Protein AF-A0A7S1H7I5-F1 (afdb_monomer)

Nearest PDB structures (foldseek):
  4hkm-assembly2_B  TM=9.777E-01  e=3.149E-22  Xanthomonas campestris pv. campestris str. ATCC 33913
  4hkm-assembly1_A  TM=9.662E-01  e=8.479E-21  Xanthomonas campestris pv. campestris str. ATCC 33913
  1gxb-assembly2_B-3  TM=9.683E-01  e=2.862E-15  Saccharolobus solfataricus
  1gxb-assembly2_C  TM=9.521E-01  e=2.687E-15  Saccharolobus solfataricus
  1zyk-assembly2_C  TM=9.635E-01  e=3.176E-14  Saccharolobus solfataricus

InterPro domains:
  IPR000312 Glycosyl transferase, family 3 [PF00591] (2-164)
  IPR005940 Anthranilate phosphoribosyl transferase [PTHR43285] (1-164)
  IPR005940 Anthranilate phosphoribosyl transferase [TIGR01245] (1-165)
  IPR035902 Nucleoside phosphorylase/phosphoribosyltransferase catalytic domain superfamily [G3DSA:3.40.1030.10] (1-166)
  IPR035902 Nucleoside phosphorylase/phosphoribosyltransferase catalytic domain superfamily [SSF52418] (2-164)

pLDDT: mean 88.03, std 9.62, range [49.78, 98.69]

Foldseek 3Di:
DPAQEEAEWEFDPDDPGTPVRVCVVVVDDQPDDPVVQVVCCVPVSYGYHYQCNVCVVVVVCVVVCVVVVDDDPVVVCRQVPRVVPDLEEEWFDQDLVVQQVVLVVNLVVRRAWYKAKAFPVRDRDCALAGKMWIWIQHPSDTDIDIDYCVVVPHHRDDCVVVDDDD

Solvent-accessible surface area (backbone atoms only — not comparable to full-atom values): 9711 Å² total; per-residue (Å²): 139,87,73,73,41,80,45,74,39,41,65,51,88,84,59,97,69,22,66,45,51,54,40,45,76,73,69,46,80,61,82,55,51,75,70,52,27,54,49,32,28,73,77,70,31,42,23,61,44,41,44,73,81,78,42,63,74,52,64,77,48,46,64,60,52,63,72,65,72,61,92,53,74,76,75,66,41,66,82,75,62,55,88,78,69,62,48,65,44,83,40,56,30,84,45,72,78,46,23,62,53,48,32,55,49,41,50,76,74,62,46,50,32,36,40,18,24,23,11,76,79,67,39,45,39,83,33,48,57,32,49,18,43,36,11,36,29,47,91,90,42,79,49,76,51,76,49,48,34,58,83,75,75,39,74,74,41,65,63,72,84,73,60,78,87,129

Struct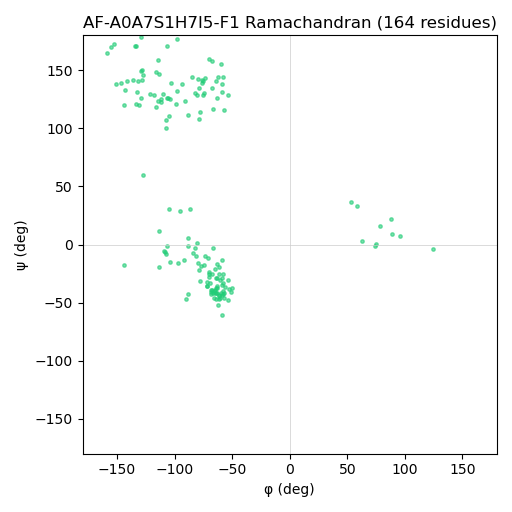ure (mmCIF, N/CA/C/O backbone):
data_AF-A0A7S1H7I5-F1
#
_entry.id   AF-A0A7S1H7I5-F1
#
loop_
_atom_site.group_PDB
_atom_site.id
_atom_site.type_symbol
_atom_site.label_atom_id
_atom_site.label_alt_id
_atom_site.label_comp_id
_atom_site.label_asym_id
_atom_site.label_entity_id
_atom_site.label_seq_id
_atom_site.pdbx_PDB_ins_code
_atom_site.Cartn_x
_atom_site.Cartn_y
_atom_site.Cartn_z
_atom_site.occupancy
_atom_site.B_iso_or_equiv
_atom_site.auth_seq_id
_atom_site.auth_comp_id
_atom_site.auth_asym_id
_atom_site.auth_atom_id
_atom_site.pdbx_PDB_model_num
ATOM 1 N N . ALA A 1 1 ? -17.227 0.561 -9.929 1.00 49.78 1 ALA A N 1
ATOM 2 C CA . ALA A 1 1 ? -17.094 1.864 -9.237 1.00 49.78 1 ALA A CA 1
ATOM 3 C C . ALA A 1 1 ? -18.247 2.011 -8.243 1.00 49.78 1 ALA A C 1
ATOM 5 O O . ALA A 1 1 ? -19.297 1.446 -8.518 1.00 49.78 1 ALA A O 1
ATOM 6 N N . GLY A 1 2 ? -18.053 2.690 -7.105 1.00 71.44 2 GLY A N 1
ATOM 7 C CA . GLY A 1 2 ? -19.076 2.842 -6.048 1.00 71.44 2 GLY A CA 1
ATOM 8 C C . GLY A 1 2 ? -18.650 2.388 -4.644 1.00 71.44 2 GLY A C 1
ATOM 9 O O . GLY A 1 2 ? -19.403 2.568 -3.695 1.00 71.44 2 GLY A O 1
ATOM 10 N N . ALA A 1 3 ? -17.448 1.822 -4.494 1.00 78.44 3 ALA A N 1
ATOM 11 C CA . ALA A 1 3 ? -16.877 1.516 -3.184 1.00 78.44 3 ALA A CA 1
ATOM 12 C C . ALA A 1 3 ? -16.346 2.790 -2.508 1.00 78.44 3 ALA A C 1
ATOM 14 O O 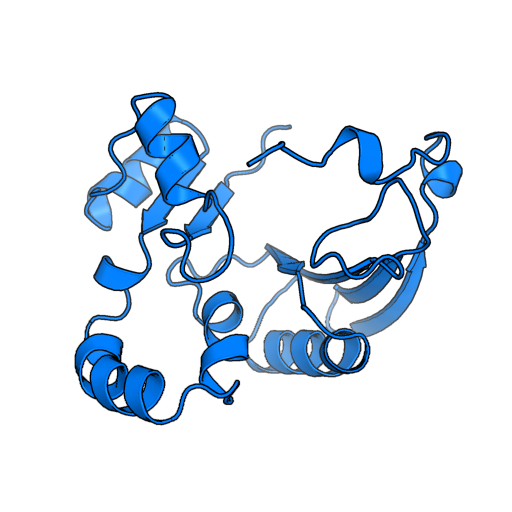. ALA A 1 3 ? -15.752 3.639 -3.175 1.00 78.44 3 ALA A O 1
ATOM 15 N N . GLN A 1 4 ? -16.527 2.894 -1.190 1.00 85.88 4 GLN A N 1
ATOM 16 C CA . GLN A 1 4 ? -15.921 3.950 -0.383 1.00 85.88 4 GLN A CA 1
ATOM 17 C 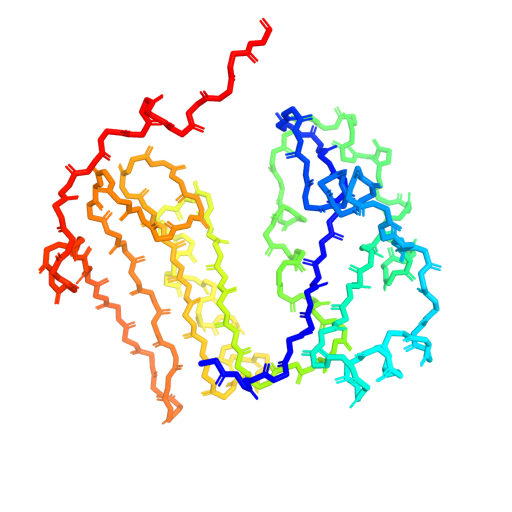C . GLN A 1 4 ? -14.428 3.669 -0.178 1.00 85.88 4 GLN A C 1
ATOM 19 O O . GLN A 1 4 ? -14.045 2.574 0.232 1.00 85.88 4 GLN A O 1
ATOM 24 N N . GLY A 1 5 ? -13.580 4.653 -0.471 1.00 85.88 5 GLY A N 1
ATOM 25 C CA . GLY A 1 5 ? -12.127 4.520 -0.418 1.00 85.88 5 GLY A CA 1
ATOM 26 C C . GLY A 1 5 ? -11.491 5.386 0.664 1.00 85.88 5 GLY A C 1
ATOM 27 O O . GLY A 1 5 ? -11.604 6.608 0.636 1.00 85.88 5 GLY A O 1
ATOM 28 N N . ALA A 1 6 ? -10.740 4.769 1.573 1.00 88.69 6 ALA A N 1
ATOM 29 C CA . ALA A 1 6 ? -9.870 5.478 2.507 1.00 88.69 6 ALA A CA 1
ATOM 30 C C . ALA A 1 6 ? -8.405 5.264 2.102 1.00 88.69 6 ALA A C 1
ATOM 32 O O . ALA A 1 6 ? -7.808 4.220 2.376 1.00 88.69 6 ALA A O 1
ATOM 33 N N . LYS A 1 7 ? -7.815 6.251 1.421 1.00 87.81 7 LYS A N 1
ATOM 34 C CA . LYS A 1 7 ? -6.430 6.176 0.948 1.00 87.81 7 LYS A CA 1
ATOM 35 C C . LYS A 1 7 ? -5.483 6.692 2.023 1.00 87.81 7 LYS A C 1
ATOM 37 O O . LYS A 1 7 ? -5.420 7.890 2.275 1.00 87.81 7 LYS A O 1
ATOM 42 N N . HIS A 1 8 ? -4.685 5.800 2.598 1.00 87.50 8 HIS A N 1
ATOM 43 C CA . HIS A 1 8 ? -3.509 6.186 3.373 1.00 87.50 8 HIS A CA 1
ATOM 44 C C . HIS A 1 8 ? -2.332 6.450 2.420 1.00 87.50 8 HIS A C 1
ATOM 46 O O . HIS A 1 8 ? -2.063 5.651 1.511 1.00 87.50 8 HIS A O 1
ATOM 52 N N . GLY A 1 9 ? -1.656 7.586 2.579 1.00 84.56 9 GLY A N 1
ATOM 53 C CA . GLY A 1 9 ? -0.569 7.979 1.690 1.00 84.56 9 GLY A CA 1
ATOM 54 C C . GLY A 1 9 ? 0.377 8.993 2.310 1.00 84.56 9 GLY A C 1
ATOM 55 O O . GLY A 1 9 ? 0.092 9.614 3.331 1.00 84.56 9 GLY A O 1
ATOM 56 N N . ASN A 1 10 ? 1.535 9.154 1.681 1.00 82.69 10 ASN A N 1
ATOM 57 C CA . ASN A 1 10 ? 2.550 10.112 2.093 1.00 82.69 10 ASN A CA 1
ATOM 58 C C . ASN A 1 10 ? 3.084 10.875 0.871 1.00 82.69 10 ASN A C 1
ATOM 60 O O . ASN A 1 10 ? 2.771 10.525 -0.276 1.00 82.69 10 ASN A O 1
ATOM 64 N N . ARG A 1 11 ? 3.881 11.914 1.132 1.00 82.94 11 ARG A N 1
ATOM 65 C CA . ARG A 1 11 ? 4.738 12.535 0.119 1.00 82.94 11 ARG A CA 1
ATOM 66 C C . ARG A 1 11 ? 5.837 11.566 -0.281 1.00 82.94 11 ARG A C 1
ATOM 68 O O . ARG A 1 11 ? 6.162 10.644 0.478 1.00 82.94 11 ARG A O 1
ATOM 75 N N . SER A 1 12 ? 6.403 11.775 -1.462 1.00 74.88 12 SER A N 1
ATOM 76 C CA . SER A 1 12 ? 7.540 10.968 -1.880 1.00 74.88 12 SER A CA 1
ATOM 77 C C . SER A 1 12 ? 8.717 11.079 -0.900 1.00 74.88 12 SER A C 1
ATOM 79 O O . SER A 1 12 ? 9.059 12.162 -0.428 1.00 74.88 12 SER A O 1
ATOM 81 N N . VAL A 1 13 ? 9.358 9.939 -0.625 1.00 61.75 13 VAL A N 1
ATOM 82 C CA . VAL A 1 13 ? 10.636 9.856 0.105 1.00 61.75 13 VAL A CA 1
ATOM 83 C C . VAL A 1 13 ? 11.767 9.340 -0.802 1.00 61.75 13 VAL A C 1
ATOM 85 O O . VAL A 1 13 ? 12.936 9.549 -0.496 1.00 61.75 13 VAL A O 1
ATOM 88 N N . SER A 1 14 ? 11.436 8.676 -1.917 1.00 59.97 14 SER A N 1
ATOM 89 C CA . SER A 1 14 ? 12.401 8.018 -2.818 1.00 59.97 14 SER A CA 1
ATOM 90 C C . SER A 1 14 ? 12.055 8.088 -4.313 1.00 59.97 14 SER A C 1
ATOM 92 O O . SER A 1 14 ? 12.931 7.839 -5.135 1.00 59.97 14 SER A O 1
ATOM 94 N N . SER A 1 15 ? 10.807 8.395 -4.686 1.00 62.91 15 SER A N 1
ATOM 95 C CA . SER A 1 15 ? 10.382 8.637 -6.075 1.00 62.91 15 SER A CA 1
ATOM 96 C C . SER A 1 15 ? 10.333 10.144 -6.377 1.00 62.91 15 SER A C 1
ATOM 98 O O . SER A 1 15 ? 10.546 10.978 -5.496 1.00 62.91 15 SER A O 1
ATOM 100 N N . LYS A 1 16 ? 10.032 10.535 -7.617 1.00 62.34 16 LYS A N 1
ATOM 101 C CA . LYS A 1 16 ? 9.822 11.957 -7.948 1.00 62.34 16 LYS A CA 1
ATOM 102 C C . LYS A 1 16 ? 8.508 12.507 -7.395 1.00 62.34 16 LYS A C 1
ATOM 104 O O . LYS A 1 16 ? 8.429 13.681 -7.062 1.00 62.34 16 LYS A O 1
ATOM 109 N N . THR A 1 17 ? 7.487 11.660 -7.309 1.00 68.94 17 THR A N 1
ATOM 110 C CA . THR A 1 17 ? 6.121 12.041 -6.944 1.00 68.94 17 THR A CA 1
ATOM 111 C C . THR A 1 17 ? 5.484 10.947 -6.090 1.00 68.94 17 THR A C 1
ATOM 113 O O . THR A 1 17 ? 5.589 9.757 -6.396 1.00 68.94 17 THR A O 1
ATOM 116 N N . GLY A 1 18 ? 4.858 11.341 -4.981 1.00 80.69 18 GLY A N 1
ATOM 117 C CA . GLY A 1 18 ? 4.033 10.476 -4.144 1.00 80.69 18 GLY A CA 1
ATOM 118 C C . GLY A 1 18 ? 2.548 10.793 -4.308 1.00 80.69 18 GLY A C 1
ATOM 119 O O . GLY A 1 18 ? 2.166 11.809 -4.885 1.00 80.69 18 GLY A O 1
ATOM 120 N N . SER A 1 19 ? 1.689 9.941 -3.745 1.00 83.88 19 SER A N 1
ATOM 121 C CA . SER A 1 19 ? 0.228 10.133 -3.807 1.00 83.88 19 SER A CA 1
ATOM 122 C C . SER A 1 19 ? -0.243 11.489 -3.260 1.00 83.88 19 SER A C 1
ATOM 124 O O . SER A 1 19 ? -1.162 12.080 -3.818 1.00 83.88 19 SER A O 1
ATOM 126 N N . ALA A 1 20 ? 0.403 12.005 -2.206 1.00 86.06 20 ALA A N 1
ATOM 127 C CA . ALA A 1 20 ? 0.082 13.319 -1.655 1.00 86.06 20 ALA A CA 1
ATOM 128 C C . ALA A 1 20 ? 0.438 14.456 -2.627 1.00 86.06 20 ALA A C 1
ATOM 130 O O . ALA A 1 20 ? -0.332 15.400 -2.761 1.00 86.06 20 ALA A O 1
ATOM 131 N N . ASP A 1 21 ? 1.572 14.340 -3.324 1.00 87.12 21 ASP A N 1
ATOM 132 C CA . ASP A 1 21 ? 2.056 15.359 -4.261 1.00 87.12 21 ASP A CA 1
ATOM 133 C C . ASP A 1 21 ? 1.139 15.444 -5.493 1.00 87.12 21 ASP A C 1
ATOM 135 O O . ASP A 1 21 ? 0.803 16.533 -5.949 1.00 87.12 21 ASP A O 1
ATOM 139 N N . VAL A 1 22 ? 0.655 14.294 -5.982 1.00 89.06 22 VAL A N 1
ATOM 140 C CA . VAL A 1 22 ? -0.328 14.231 -7.078 1.00 89.06 22 VAL A CA 1
ATOM 141 C C . VAL A 1 22 ? -1.661 14.860 -6.668 1.00 89.06 22 VAL A C 1
ATOM 143 O O . VAL A 1 22 ? -2.212 15.663 -7.414 1.00 89.06 22 VAL A O 1
ATOM 146 N N . LEU A 1 23 ? -2.183 14.521 -5.485 1.00 90.62 23 LEU A N 1
ATOM 147 C CA . LEU A 1 23 ? -3.451 15.077 -5.004 1.00 90.62 23 LEU A CA 1
ATOM 148 C C . LEU A 1 23 ? -3.373 16.593 -4.793 1.00 90.62 23 LEU A C 1
ATOM 150 O O . LEU A 1 23 ? -4.295 17.310 -5.177 1.00 90.62 23 LEU A O 1
ATOM 154 N N . GLU A 1 24 ? -2.269 17.085 -4.235 1.00 90.44 24 GLU A N 1
ATOM 155 C CA . GLU A 1 24 ? -2.034 18.518 -4.050 1.00 90.44 24 GLU A CA 1
ATOM 156 C C . GLU A 1 24 ? -1.933 19.255 -5.395 1.00 90.44 24 GLU A C 1
ATOM 158 O O . GLU A 1 24 ? -2.556 20.302 -5.563 1.00 90.44 24 GLU A O 1
ATOM 163 N N . ALA A 1 25 ? -1.243 18.680 -6.388 1.00 90.62 25 ALA A N 1
ATOM 164 C CA . ALA A 1 25 ? -1.167 19.241 -7.740 1.00 90.62 25 ALA A CA 1
ATOM 165 C C . ALA A 1 25 ? -2.533 19.295 -8.452 1.00 90.62 25 ALA A C 1
ATOM 167 O O . ALA A 1 25 ? -2.772 20.185 -9.265 1.00 90.62 25 ALA A O 1
ATOM 168 N N . LEU A 1 26 ? -3.445 18.376 -8.121 1.00 92.19 26 LEU A N 1
ATOM 169 C CA . LEU A 1 26 ? -4.836 18.382 -8.589 1.00 92.19 26 LEU A CA 1
ATOM 170 C C . LEU A 1 26 ? -5.744 19.342 -7.791 1.00 92.19 26 LEU A C 1
ATOM 172 O O . LEU A 1 26 ? -6.937 19.428 -8.075 1.00 92.19 26 LEU A O 1
ATOM 176 N N . GLY A 1 27 ? -5.201 20.067 -6.807 1.00 92.44 27 GLY A N 1
ATOM 177 C CA . GLY A 1 27 ? -5.921 21.061 -6.007 1.00 92.44 27 GLY A CA 1
ATOM 178 C C . GLY A 1 27 ? -6.613 20.509 -4.758 1.00 92.44 27 GLY A C 1
ATOM 179 O O . GLY A 1 27 ? -7.369 21.234 -4.111 1.00 92.44 27 GLY A O 1
ATOM 180 N N . ALA A 1 28 ? -6.378 19.246 -4.388 1.00 92.56 28 ALA A N 1
ATOM 181 C CA . ALA A 1 28 ? -6.953 18.676 -3.176 1.00 92.56 28 ALA A CA 1
ATOM 182 C C . ALA A 1 28 ? -6.224 19.175 -1.919 1.00 92.56 28 ALA A C 1
ATOM 184 O O . ALA A 1 28 ? -4.994 19.218 -1.855 1.00 92.56 28 ALA A O 1
ATOM 185 N N . ASN A 1 29 ? -6.983 19.476 -0.865 1.00 92.19 29 ASN A N 1
ATOM 186 C CA . ASN A 1 29 ? -6.405 19.732 0.450 1.00 92.19 29 ASN A CA 1
ATOM 187 C C . ASN A 1 29 ? -6.045 18.400 1.131 1.00 92.19 29 ASN A C 1
ATOM 189 O O . ASN A 1 29 ? -6.930 17.677 1.579 1.00 92.19 29 ASN A O 1
ATOM 193 N N . ILE A 1 30 ? -4.752 18.089 1.242 1.00 91.69 30 ILE A N 1
ATOM 194 C CA . ILE A 1 30 ? -4.260 16.850 1.873 1.00 91.69 30 ILE A CA 1
ATOM 195 C C . ILE A 1 30 ? -4.147 16.933 3.406 1.00 91.69 30 ILE A C 1
ATOM 197 O O . ILE A 1 30 ? -3.865 15.930 4.056 1.00 91.69 30 ILE A O 1
ATOM 201 N N . GLN A 1 31 ? -4.355 18.112 3.998 1.00 91.19 31 GLN A N 1
ATOM 202 C CA . GLN A 1 31 ? -4.190 18.369 5.436 1.00 91.19 31 GLN A CA 1
ATOM 203 C C . GLN A 1 31 ? -5.509 18.250 6.213 1.00 91.19 31 GLN A C 1
ATOM 205 O O . GLN A 1 31 ? -5.709 18.920 7.228 1.00 91.19 31 GLN A O 1
ATOM 210 N N . LEU A 1 32 ? -6.439 17.420 5.733 1.00 91.38 32 LEU A N 1
ATOM 211 C CA . LEU A 1 32 ? -7.719 17.218 6.403 1.00 91.38 32 LEU A CA 1
ATOM 212 C C . LEU A 1 32 ? -7.527 16.584 7.784 1.00 91.38 32 LEU A C 1
ATOM 214 O O . LEU A 1 32 ? -6.722 15.673 7.982 1.00 91.38 32 LEU A O 1
ATOM 218 N N . THR A 1 33 ? -8.319 17.049 8.746 1.00 91.19 33 THR A N 1
ATOM 219 C CA . THR A 1 33 ? -8.450 16.399 10.055 1.00 91.19 33 THR A CA 1
ATOM 220 C C . THR A 1 33 ? -9.198 15.064 9.924 1.00 91.19 33 THR A C 1
ATOM 222 O O . THR A 1 33 ? -9.979 14.899 8.983 1.00 91.19 33 THR A O 1
ATOM 225 N N . PRO A 1 34 ? -9.076 14.127 10.886 1.00 89.38 34 PRO A N 1
ATOM 226 C CA . PRO A 1 34 ? -9.800 12.851 10.837 1.00 89.38 34 PRO A CA 1
ATOM 227 C C . PRO A 1 34 ? -11.315 13.001 10.628 1.00 89.38 34 PRO A C 1
ATOM 229 O O . PRO A 1 34 ? -11.918 12.256 9.859 1.00 89.38 34 PRO A O 1
ATOM 232 N N . ARG A 1 35 ? -11.930 14.017 11.250 1.00 91.75 35 ARG A N 1
ATOM 233 C CA . ARG A 1 35 ? -13.358 14.322 11.077 1.00 91.75 35 ARG A CA 1
ATOM 234 C C . ARG A 1 35 ? -13.690 14.770 9.650 1.00 91.75 35 ARG A C 1
ATOM 236 O O . ARG A 1 35 ? -14.722 14.380 9.118 1.00 91.75 35 ARG A O 1
ATOM 243 N N . GLN A 1 36 ? -12.827 15.574 9.034 1.00 94.19 36 GLN A N 1
ATOM 244 C CA . GLN A 1 36 ? -13.004 16.018 7.648 1.00 94.19 36 GLN A CA 1
ATOM 245 C C . GLN A 1 36 ? -12.765 14.882 6.651 1.00 94.19 36 GLN A C 1
ATOM 247 O O . GLN A 1 36 ? -13.481 14.798 5.661 1.00 94.19 36 GLN A O 1
ATOM 252 N N . VAL A 1 37 ? -11.818 13.977 6.923 1.00 92.62 37 VAL A N 1
ATOM 253 C CA . VAL A 1 37 ? -11.637 12.762 6.114 1.00 92.62 37 VAL A CA 1
ATOM 254 C C . VAL A 1 37 ? -12.902 11.906 6.151 1.00 92.62 37 VAL A C 1
ATOM 256 O O . VAL A 1 37 ? -13.373 11.488 5.099 1.00 92.62 37 VAL A O 1
ATOM 259 N N . ALA A 1 38 ? -13.489 11.692 7.333 1.00 91.06 38 ALA A N 1
ATOM 260 C CA . ALA A 1 38 ? -14.740 10.946 7.463 1.00 91.06 38 ALA A CA 1
ATOM 261 C C . ALA A 1 38 ? -15.891 11.591 6.667 1.00 91.06 38 ALA A C 1
ATOM 263 O O . ALA A 1 38 ? -16.608 10.888 5.958 1.00 91.06 38 ALA A O 1
ATOM 264 N N . ALA A 1 39 ? -16.023 12.922 6.725 1.00 93.88 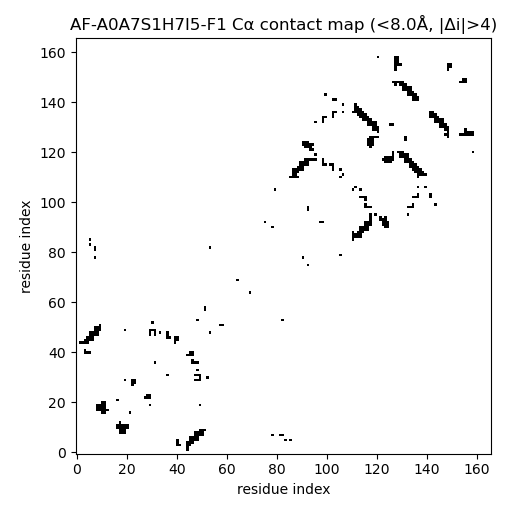39 ALA A N 1
ATOM 265 C CA . ALA A 1 39 ? -16.999 13.657 5.919 1.00 93.88 39 ALA A CA 1
ATOM 266 C C . ALA A 1 39 ? -16.738 13.486 4.411 1.00 93.88 39 ALA A C 1
ATOM 268 O O . ALA A 1 39 ? -17.653 13.161 3.665 1.00 93.88 39 ALA A O 1
ATOM 269 N N . SER A 1 40 ? -15.478 13.591 3.974 1.00 94.12 40 SER A N 1
ATOM 270 C CA . SER A 1 40 ? -15.083 13.385 2.572 1.00 94.12 40 SER A CA 1
ATOM 271 C C . SER A 1 40 ? -15.435 11.983 2.065 1.00 94.12 40 SER A C 1
ATOM 273 O O . SER A 1 40 ? -15.933 11.835 0.952 1.00 94.12 40 SER A O 1
ATOM 275 N N . VAL A 1 41 ? -15.229 10.940 2.877 1.00 92.31 41 VAL A N 1
ATOM 276 C CA . VAL A 1 41 ? -15.633 9.571 2.513 1.00 92.31 41 VAL A CA 1
ATOM 277 C C . VAL A 1 41 ? -17.156 9.460 2.402 1.00 92.31 41 VAL A C 1
ATOM 279 O O . VAL A 1 41 ? -17.648 8.825 1.472 1.00 92.31 41 VAL A O 1
ATOM 282 N N . ALA A 1 42 ? -17.901 10.076 3.322 1.00 91.25 42 ALA A N 1
ATOM 283 C CA . ALA A 1 42 ? -19.361 10.025 3.324 1.00 91.25 42 ALA A CA 1
ATOM 284 C C . ALA A 1 42 ? -19.986 10.783 2.139 1.00 91.25 42 ALA A C 1
ATOM 286 O O . ALA A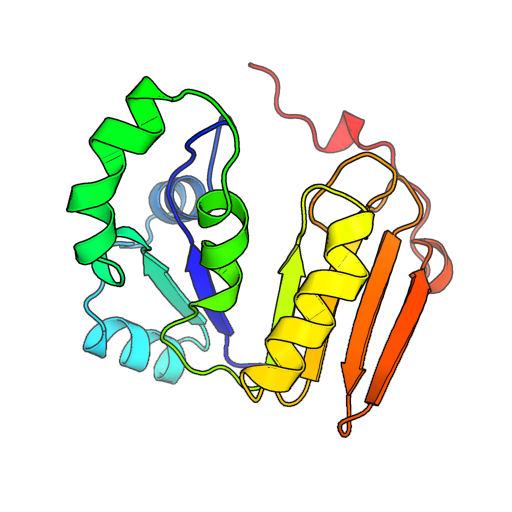 1 42 ? -20.941 10.293 1.543 1.00 91.25 42 ALA A O 1
ATOM 287 N N . GLU A 1 43 ? -19.445 11.952 1.792 1.00 93.62 43 GLU A N 1
ATOM 288 C CA . GLU A 1 43 ? -19.997 12.848 0.768 1.00 93.62 43 GLU A CA 1
ATOM 289 C C . GLU A 1 43 ? -19.478 12.530 -0.639 1.00 93.62 43 GLU A C 1
ATOM 291 O O . GLU A 1 43 ? -20.246 12.512 -1.599 1.00 93.62 43 GLU A O 1
ATOM 296 N N . CYS A 1 44 ? -18.178 12.251 -0.768 1.00 91.75 44 CYS A N 1
ATOM 297 C CA . CYS A 1 44 ? -17.500 12.088 -2.057 1.00 91.75 44 CYS A CA 1
ATOM 298 C C . CYS A 1 44 ? -17.102 10.634 -2.351 1.00 91.75 44 CYS A C 1
ATOM 300 O O . CYS A 1 44 ? -16.572 10.346 -3.424 1.00 91.75 44 CYS A O 1
ATOM 302 N N . GLY A 1 45 ? -17.288 9.715 -1.399 1.00 90.31 45 GLY A N 1
ATOM 303 C CA . GLY A 1 45 ? -16.871 8.316 -1.529 1.00 90.31 45 GLY A CA 1
ATOM 304 C C . GLY A 1 45 ? -15.363 8.088 -1.393 1.00 90.31 45 GLY A C 1
ATOM 305 O O . GLY A 1 45 ? -14.919 6.945 -1.473 1.00 90.31 45 GLY A O 1
ATOM 306 N N . ILE A 1 46 ? -14.560 9.133 -1.173 1.00 91.94 46 ILE A N 1
ATOM 307 C CA . ILE A 1 46 ? -13.106 9.024 -1.029 1.00 91.94 46 ILE A CA 1
ATOM 308 C C . ILE A 1 46 ? -12.581 9.967 0.051 1.00 91.94 46 ILE A C 1
ATOM 310 O O . ILE A 1 46 ? -13.014 11.110 0.164 1.00 91.94 46 ILE A O 1
ATOM 314 N N . GLY A 1 47 ? -11.613 9.497 0.832 1.00 92.62 47 GLY A N 1
ATOM 315 C CA . GLY A 1 47 ? -10.865 10.308 1.785 1.00 92.62 47 GLY A CA 1
ATOM 316 C C . GLY A 1 47 ? -9.377 9.993 1.716 1.00 92.62 47 GLY A C 1
ATOM 317 O O . GLY A 1 47 ? -8.983 8.835 1.564 1.00 92.62 47 GLY A O 1
ATOM 318 N N . PHE A 1 48 ? -8.548 11.029 1.835 1.00 91.94 48 PHE A N 1
ATOM 319 C CA . PHE A 1 48 ? -7.096 10.898 1.888 1.00 91.94 48 PHE A CA 1
ATOM 320 C C . PHE A 1 48 ? -6.587 11.149 3.307 1.00 91.94 48 PHE A C 1
ATOM 322 O O . PHE A 1 48 ? -6.864 12.184 3.906 1.00 91.94 48 PHE A O 1
ATOM 329 N N . MET A 1 49 ? -5.827 10.195 3.834 1.00 89.75 49 MET A N 1
ATOM 330 C CA . MET A 1 49 ? -5.214 10.244 5.156 1.00 89.75 49 MET A CA 1
ATOM 331 C C . MET A 1 49 ? -3.720 10.468 4.976 1.00 89.75 49 MET A C 1
ATOM 333 O O . MET A 1 49 ? -2.994 9.568 4.544 1.00 89.75 49 MET A O 1
ATOM 337 N N . PHE A 1 50 ? -3.256 11.677 5.289 1.00 87.75 50 PHE A N 1
ATOM 338 C CA . PHE A 1 50 ? -1.849 12.027 5.156 1.00 87.75 50 PHE A CA 1
ATOM 339 C C . PHE A 1 50 ? -1.038 11.456 6.326 1.00 87.75 50 PHE A C 1
ATOM 341 O O . PHE A 1 50 ? -1.221 11.853 7.477 1.00 87.75 50 PHE A O 1
ATOM 348 N N . ALA A 1 51 ? -0.135 10.514 6.039 1.00 82.12 51 ALA A N 1
ATOM 349 C CA . ALA A 1 51 ? 0.521 9.671 7.042 1.00 82.12 51 ALA A CA 1
ATOM 350 C C . ALA A 1 51 ? 1.164 10.420 8.232 1.00 82.12 51 ALA A C 1
ATOM 352 O O . ALA A 1 51 ? 0.992 9.966 9.368 1.00 82.12 51 ALA A O 1
ATOM 353 N N . PRO A 1 52 ? 1.853 11.569 8.050 1.00 79.50 52 PRO A N 1
ATOM 354 C CA . PRO A 1 52 ? 2.412 12.326 9.173 1.00 79.50 52 PRO A CA 1
ATOM 355 C C . PRO A 1 52 ? 1.372 12.780 10.208 1.00 79.50 52 PRO A C 1
ATOM 357 O O . PRO A 1 52 ? 1.702 12.870 11.390 1.00 79.50 52 PRO A O 1
ATOM 360 N N . ASN A 1 53 ? 0.123 13.009 9.793 1.00 79.00 53 ASN A N 1
ATOM 361 C CA . ASN A 1 53 ? -0.955 13.458 10.679 1.00 79.00 53 ASN A CA 1
ATOM 362 C C . ASN A 1 53 ? -1.548 12.307 11.508 1.00 79.00 53 ASN A C 1
ATOM 364 O O . ASN A 1 53 ? -2.129 12.546 12.564 1.00 79.00 53 ASN A O 1
ATOM 368 N N . HIS A 1 54 ? -1.383 11.061 11.055 1.00 75.00 54 HIS A N 1
ATOM 369 C CA . HIS A 1 54 ? -1.961 9.874 11.695 1.00 75.00 54 HIS A CA 1
ATOM 370 C C . HIS A 1 54 ? -0.946 9.048 12.493 1.00 75.00 54 HIS A C 1
ATOM 372 O O . HIS A 1 54 ? -1.334 8.236 13.332 1.00 75.00 54 HIS A O 1
ATOM 378 N N . HIS A 1 55 ? 0.354 9.278 12.291 1.00 78.31 55 HIS A N 1
ATOM 379 C CA . HIS A 1 55 ? 1.421 8.564 12.992 1.00 78.31 55 HIS A CA 1
ATOM 380 C C . HIS A 1 55 ? 2.429 9.521 13.655 1.00 78.31 55 HIS A C 1
ATOM 382 O O . HIS A 1 55 ? 3.624 9.458 13.355 1.00 78.31 55 HIS A O 1
ATOM 388 N N . PRO A 1 56 ? 2.004 10.396 14.591 1.00 75.06 56 PRO A N 1
ATOM 389 C CA . PRO A 1 56 ? 2.873 11.425 15.175 1.00 75.06 56 PRO A CA 1
ATOM 390 C C . PRO A 1 56 ? 4.088 10.840 15.912 1.00 75.06 56 PRO A C 1
ATOM 392 O O . PRO A 1 56 ? 5.166 11.433 15.897 1.00 75.06 56 PRO A O 1
ATOM 395 N N . ALA A 1 57 ? 3.957 9.637 16.482 1.00 79.06 57 ALA A N 1
ATOM 396 C CA . ALA A 1 57 ? 5.057 8.922 17.133 1.00 79.06 57 ALA A CA 1
ATOM 397 C C . ALA A 1 57 ? 6.220 8.599 16.173 1.00 79.06 57 ALA A C 1
ATOM 399 O O . ALA A 1 57 ? 7.371 8.520 16.604 1.00 79.06 57 ALA A O 1
ATOM 400 N N . MET A 1 58 ? 5.959 8.493 14.863 1.00 81.19 58 MET A N 1
ATOM 401 C CA . MET A 1 58 ? 7.001 8.255 13.858 1.00 81.19 58 MET A CA 1
ATOM 402 C C . MET A 1 58 ? 7.993 9.416 13.750 1.00 81.19 58 MET A C 1
ATOM 404 O O . MET A 1 58 ? 9.126 9.200 13.315 1.00 81.19 58 MET A O 1
ATOM 408 N N . LYS A 1 59 ? 7.622 10.626 14.197 1.00 80.62 59 LYS A N 1
ATOM 409 C CA . LYS A 1 59 ? 8.527 11.785 14.257 1.00 80.62 59 LYS A CA 1
ATOM 410 C C . LYS A 1 59 ? 9.756 11.506 15.124 1.00 80.62 59 LYS A C 1
ATOM 412 O O . LYS A 1 59 ? 10.846 11.950 14.778 1.00 80.62 59 LYS A O 1
ATOM 417 N N . ASN A 1 60 ? 9.597 10.725 16.191 1.00 85.31 60 ASN A N 1
ATOM 418 C CA . ASN A 1 60 ? 10.683 10.390 17.114 1.00 85.31 60 ASN A CA 1
ATOM 419 C C . ASN A 1 60 ? 11.720 9.453 16.477 1.00 85.31 60 ASN A C 1
ATOM 421 O O . ASN A 1 60 ? 12.891 9.483 16.835 1.00 85.31 60 ASN A O 1
ATOM 425 N N . ILE A 1 61 ? 11.296 8.637 15.509 1.00 85.31 61 ILE A N 1
ATOM 426 C CA . ILE A 1 61 ? 12.128 7.616 14.857 1.00 85.31 61 ILE A CA 1
ATOM 427 C C . ILE A 1 61 ? 12.706 8.137 13.526 1.00 85.31 61 ILE A C 1
ATOM 429 O O . ILE A 1 61 ? 13.664 7.582 12.986 1.00 85.31 61 ILE A O 1
ATOM 433 N N . ALA A 1 62 ? 12.159 9.230 12.986 1.00 84.62 62 ALA A N 1
ATOM 434 C CA . ALA A 1 62 ? 12.578 9.802 11.709 1.00 84.62 62 ALA A CA 1
ATOM 435 C C . ALA A 1 62 ? 14.075 10.185 11.631 1.00 84.62 62 ALA A C 1
ATOM 437 O O . ALA A 1 62 ? 14.675 9.887 10.596 1.00 84.62 62 ALA A O 1
ATOM 438 N N . PRO A 1 63 ? 14.710 10.794 12.660 1.00 88.31 63 PRO A N 1
ATOM 439 C CA . PRO A 1 63 ? 16.144 11.094 12.621 1.00 88.31 63 PRO A CA 1
ATOM 440 C C . PRO A 1 63 ? 16.994 9.826 12.501 1.00 88.31 63 PRO A C 1
ATOM 442 O O . PRO A 1 63 ? 17.824 9.739 11.603 1.00 88.31 63 PRO A O 1
ATOM 445 N N . VAL A 1 64 ? 16.690 8.810 13.316 1.00 90.25 64 VAL A N 1
ATOM 446 C CA . VAL A 1 64 ? 17.396 7.519 13.326 1.00 90.25 64 VAL A CA 1
ATOM 447 C C . VAL A 1 64 ? 17.270 6.814 11.977 1.00 90.25 64 VAL A C 1
ATOM 449 O O . VAL A 1 64 ? 18.249 6.316 11.433 1.00 90.25 64 VAL A O 1
ATOM 452 N N . ARG A 1 65 ? 16.071 6.808 11.382 1.00 88.06 65 ARG A N 1
ATOM 453 C CA . ARG A 1 65 ? 15.866 6.216 10.048 1.00 88.06 65 ARG A CA 1
ATOM 454 C C . ARG A 1 65 ? 16.661 6.931 8.962 1.00 88.06 65 ARG A C 1
ATOM 456 O O . ARG A 1 65 ? 17.132 6.274 8.039 1.00 88.06 65 ARG A O 1
ATOM 463 N N . ARG A 1 66 ? 16.783 8.258 9.053 1.00 86.06 66 ARG A N 1
ATOM 464 C CA . ARG A 1 66 ? 17.561 9.051 8.096 1.00 86.06 66 ARG A CA 1
ATOM 465 C C . ARG A 1 66 ? 19.053 8.754 8.220 1.00 86.06 66 ARG A C 1
ATOM 467 O O . ARG A 1 66 ? 19.707 8.611 7.198 1.00 86.06 66 ARG A O 1
ATOM 474 N N . GLU A 1 67 ? 19.554 8.641 9.445 1.00 90.25 67 GLU A N 1
ATOM 475 C CA . GLU A 1 67 ? 20.958 8.326 9.724 1.00 90.25 67 GLU A CA 1
ATOM 476 C C . GLU A 1 67 ? 21.332 6.904 9.286 1.00 90.25 67 GLU A C 1
ATOM 478 O O . GLU A 1 67 ? 22.367 6.709 8.660 1.00 90.25 67 GLU A O 1
ATOM 483 N N . LEU A 1 68 ? 20.458 5.922 9.536 1.00 90.50 68 LEU A N 1
ATOM 484 C CA . LEU A 1 68 ? 20.680 4.536 9.117 1.00 90.50 68 LEU A CA 1
ATOM 485 C C . LEU A 1 68 ? 20.748 4.372 7.594 1.00 90.50 68 LEU A C 1
ATOM 487 O O . LEU A 1 68 ? 21.462 3.497 7.116 1.00 90.50 68 LEU A O 1
ATOM 491 N N . GLY A 1 69 ? 19.967 5.141 6.828 1.00 85.31 69 GLY A N 1
ATOM 492 C CA . GLY A 1 69 ? 19.989 5.115 5.357 1.00 85.31 69 GLY A CA 1
ATOM 493 C C . GLY A 1 69 ? 19.580 3.783 4.704 1.00 85.31 69 GLY A C 1
ATOM 494 O O . GLY A 1 69 ? 19.606 3.667 3.481 1.00 85.31 69 GLY A O 1
ATOM 495 N N . VAL A 1 70 ? 19.176 2.782 5.490 1.00 87.94 70 VAL A N 1
ATOM 496 C CA . VAL A 1 70 ? 18.803 1.439 5.027 1.00 87.94 70 VAL A CA 1
ATOM 497 C C . VAL A 1 70 ? 17.323 1.144 5.264 1.00 87.94 70 VAL A C 1
ATOM 499 O O . VAL A 1 70 ? 16.661 1.750 6.112 1.00 87.94 70 VAL A O 1
ATOM 502 N N . ARG A 1 71 ? 16.782 0.180 4.509 1.00 82.81 71 ARG A N 1
ATOM 503 C CA . ARG A 1 71 ? 15.421 -0.325 4.731 1.00 82.81 71 ARG A CA 1
ATOM 504 C C . ARG A 1 71 ? 15.361 -1.071 6.065 1.00 82.81 71 ARG A C 1
ATOM 506 O O . ARG A 1 71 ? 16.217 -1.895 6.364 1.00 82.81 71 ARG A O 1
ATOM 513 N N . THR A 1 72 ? 14.325 -0.796 6.848 1.00 88.38 72 THR A N 1
ATOM 514 C CA . THR A 1 72 ? 14.050 -1.453 8.136 1.00 88.38 72 THR A CA 1
ATOM 515 C C . THR A 1 72 ? 12.608 -1.952 8.166 1.00 88.38 72 THR A C 1
ATOM 517 O O . THR A 1 72 ? 11.842 -1.704 7.233 1.00 88.38 72 THR A O 1
ATOM 520 N N . ILE A 1 73 ? 12.192 -2.597 9.259 1.00 86.94 73 ILE A N 1
ATOM 521 C CA . ILE A 1 73 ? 10.794 -3.010 9.448 1.00 86.94 73 ILE A CA 1
ATOM 522 C C . ILE A 1 73 ? 9.806 -1.839 9.280 1.00 86.94 73 ILE A C 1
ATOM 524 O O . ILE A 1 73 ? 8.717 -2.013 8.745 1.00 86.94 73 ILE A O 1
ATOM 528 N N . PHE A 1 74 ? 10.205 -0.605 9.605 1.00 84.75 74 PHE A N 1
ATOM 529 C CA . PHE A 1 74 ? 9.363 0.581 9.420 1.00 84.75 74 PHE A CA 1
ATOM 530 C C . PHE A 1 74 ? 9.006 0.879 7.957 1.00 84.75 74 PHE A C 1
ATOM 532 O O . PHE A 1 74 ? 8.069 1.633 7.707 1.00 84.75 74 PHE A O 1
ATOM 539 N N . ASN A 1 75 ? 9.719 0.301 6.985 1.00 82.75 75 ASN A N 1
ATOM 540 C CA . ASN A 1 75 ? 9.388 0.425 5.566 1.00 82.75 75 ASN A CA 1
ATOM 541 C C . ASN A 1 75 ? 8.207 -0.461 5.143 1.00 82.75 75 ASN A C 1
ATOM 543 O O . ASN A 1 75 ? 7.611 -0.179 4.110 1.00 82.75 75 ASN A O 1
ATOM 547 N N . ILE A 1 76 ? 7.858 -1.490 5.922 1.00 85.00 76 ILE A N 1
ATOM 548 C CA . ILE A 1 76 ? 6.742 -2.403 5.622 1.00 85.00 76 ILE A CA 1
ATOM 549 C C . ILE A 1 76 ? 5.523 -2.185 6.532 1.00 85.00 76 ILE A C 1
ATOM 551 O O . ILE A 1 76 ? 4.460 -2.742 6.276 1.00 85.00 76 ILE A O 1
ATOM 555 N N . LEU A 1 77 ? 5.647 -1.355 7.576 1.00 82.31 77 LEU A N 1
ATOM 556 C CA . LEU A 1 77 ? 4.559 -1.091 8.526 1.00 82.31 77 LEU A CA 1
ATOM 557 C C . LEU A 1 77 ? 3.502 -0.111 8.005 1.00 82.31 77 LEU A C 1
ATOM 559 O O . LEU A 1 77 ? 2.342 -0.242 8.368 1.00 82.31 77 LEU A O 1
ATOM 563 N N . GLY A 1 78 ? 3.871 0.857 7.159 1.00 76.75 78 GLY A N 1
ATOM 564 C CA . GLY A 1 78 ? 2.959 1.941 6.755 1.00 76.75 78 GLY A CA 1
ATOM 565 C C . GLY A 1 78 ? 1.612 1.465 6.182 1.00 76.75 78 GLY A C 1
ATOM 566 O O . GLY A 1 78 ? 0.566 1.955 6.611 1.00 76.75 78 GLY A O 1
ATOM 567 N N . PRO A 1 79 ? 1.604 0.497 5.249 1.00 74.19 79 PRO A N 1
ATOM 568 C CA . PRO A 1 79 ? 0.361 -0.070 4.728 1.00 74.19 79 PRO A CA 1
ATOM 569 C C . PRO A 1 79 ? -0.438 -0.897 5.754 1.00 74.19 79 PRO A C 1
ATOM 571 O O . PRO A 1 79 ? -1.656 -0.997 5.632 1.00 74.19 79 PRO A O 1
ATOM 574 N N . LEU A 1 80 ? 0.220 -1.461 6.774 1.00 81.31 80 LEU A N 1
ATOM 575 C CA . LEU A 1 80 ? -0.412 -2.271 7.826 1.00 81.31 80 LEU A CA 1
ATOM 576 C C . LEU A 1 80 ? -1.098 -1.424 8.908 1.00 81.31 80 LEU A C 1
ATOM 578 O O . LEU A 1 80 ? -1.897 -1.944 9.680 1.00 81.31 80 LEU A O 1
ATOM 582 N N . THR A 1 81 ? -0.790 -0.128 8.988 1.00 78.06 81 THR A N 1
ATOM 583 C CA . THR A 1 81 ? -1.283 0.769 10.043 1.00 78.06 81 THR A CA 1
ATOM 584 C C . THR A 1 81 ? -2.383 1.709 9.553 1.00 78.06 81 THR A C 1
ATOM 586 O O . THR A 1 81 ? -2.476 2.836 10.036 1.00 78.06 81 THR A O 1
ATOM 589 N N . ASN A 1 82 ? -3.199 1.284 8.580 1.00 74.44 82 ASN A N 1
ATOM 590 C CA . ASN A 1 82 ? -4.289 2.107 8.053 1.00 74.44 82 ASN A CA 1
ATOM 591 C C . ASN A 1 82 ? -5.259 2.519 9.187 1.00 74.44 82 ASN A C 1
ATOM 593 O O . ASN A 1 82 ? -5.933 1.655 9.751 1.00 74.44 82 ASN A O 1
ATOM 597 N N . PRO A 1 83 ? -5.378 3.823 9.507 1.00 72.12 83 PRO A N 1
ATOM 598 C CA . PRO A 1 83 ? -6.176 4.284 10.641 1.00 72.12 83 PRO A CA 1
ATOM 599 C C . PRO A 1 83 ? -7.692 4.192 10.408 1.00 72.12 83 PRO A C 1
ATOM 601 O O . PRO A 1 83 ? -8.452 4.368 11.355 1.00 72.12 83 PRO A O 1
ATOM 604 N N . ALA A 1 84 ? -8.146 3.914 9.179 1.00 77.75 84 ALA A N 1
ATOM 605 C CA . ALA A 1 84 ? -9.567 3.793 8.854 1.00 77.75 84 ALA A CA 1
ATOM 606 C C . ALA A 1 84 ? -10.183 2.428 9.202 1.00 77.75 84 ALA A C 1
ATOM 608 O O . ALA A 1 84 ? -11.397 2.286 9.093 1.00 77.75 84 ALA A O 1
ATOM 609 N N . GLY A 1 85 ? -9.378 1.420 9.570 1.00 78.31 85 GLY A N 1
ATOM 610 C CA . GLY A 1 85 ? -9.891 0.072 9.855 1.00 78.31 85 GLY A CA 1
ATOM 611 C C . GLY A 1 85 ? -10.647 -0.551 8.675 1.00 78.31 85 GLY A C 1
ATOM 612 O O . GLY A 1 85 ? -11.636 -1.247 8.876 1.00 78.31 85 GLY A O 1
ATOM 613 N N . ALA A 1 86 ? -10.230 -0.246 7.440 1.00 83.81 86 ALA A N 1
ATOM 614 C CA . ALA A 1 86 ? -10.928 -0.694 6.241 1.00 83.81 86 ALA A CA 1
ATOM 615 C C . ALA A 1 86 ? -10.915 -2.236 6.144 1.00 83.81 86 ALA A C 1
ATOM 617 O O . ALA A 1 86 ? -9.826 -2.815 6.153 1.00 83.81 86 ALA A O 1
ATOM 618 N N . PRO A 1 87 ? -12.080 -2.902 6.003 1.00 85.12 87 PRO A N 1
ATOM 619 C CA . PRO A 1 87 ? -12.156 -4.367 5.959 1.00 85.12 87 PRO A CA 1
ATOM 620 C C . PRO A 1 87 ? -11.567 -4.950 4.668 1.00 85.12 87 PRO A C 1
ATOM 622 O O . PRO A 1 87 ? -11.120 -6.096 4.656 1.00 85.12 87 PRO A O 1
ATOM 625 N N . ASN A 1 88 ? -11.537 -4.140 3.602 1.00 91.62 88 ASN A N 1
ATOM 626 C CA . ASN A 1 88 ? -11.024 -4.492 2.283 1.00 91.62 88 ASN A CA 1
ATOM 627 C C . ASN A 1 88 ? -9.744 -3.701 1.977 1.00 91.62 88 ASN A C 1
ATOM 629 O O . ASN A 1 88 ? -9.754 -2.468 2.040 1.00 91.62 88 ASN A O 1
ATOM 633 N N . ILE A 1 89 ? -8.651 -4.388 1.634 1.00 93.44 89 ILE A N 1
ATOM 634 C CA . ILE A 1 89 ? -7.324 -3.777 1.458 1.00 93.44 89 ILE A CA 1
ATOM 635 C C . ILE A 1 89 ? -6.677 -4.254 0.153 1.00 93.44 89 ILE A C 1
ATOM 637 O O . ILE A 1 89 ? -6.575 -5.449 -0.089 1.00 93.44 89 ILE A O 1
ATOM 641 N N . LEU A 1 90 ? -6.158 -3.322 -0.650 1.00 95.44 90 LEU A N 1
ATOM 642 C CA . LEU A 1 90 ? -5.186 -3.604 -1.711 1.00 95.44 90 LEU A CA 1
ATOM 643 C C . LEU A 1 90 ? -3.844 -2.986 -1.310 1.00 95.44 90 LEU A C 1
ATOM 645 O O . LEU A 1 90 ? -3.767 -1.784 -1.043 1.00 95.44 90 LEU A O 1
ATOM 649 N N . MET A 1 91 ? -2.800 -3.807 -1.242 1.00 94.31 91 MET A N 1
ATOM 650 C CA . MET A 1 91 ? -1.489 -3.434 -0.727 1.00 94.31 91 MET A CA 1
ATOM 651 C C . MET A 1 91 ? -0.375 -3.855 -1.679 1.00 94.31 91 MET A C 1
ATOM 653 O O . MET A 1 91 ? -0.151 -5.036 -1.912 1.00 94.31 91 MET A O 1
ATOM 657 N N . GLY A 1 92 ? 0.379 -2.872 -2.149 1.00 94.75 92 GLY A N 1
ATOM 658 C CA . GLY A 1 92 ? 1.651 -3.082 -2.819 1.00 94.75 92 GLY A CA 1
ATOM 659 C C . GLY A 1 92 ? 2.775 -3.474 -1.873 1.00 94.75 92 GLY A C 1
ATOM 660 O O . GLY A 1 92 ? 2.865 -2.936 -0.764 1.00 94.75 92 GLY A O 1
ATOM 661 N N . VAL A 1 93 ? 3.667 -4.360 -2.312 1.00 94.81 93 VAL A N 1
ATOM 662 C CA . VAL A 1 93 ? 4.945 -4.617 -1.633 1.00 94.81 93 VAL A CA 1
ATOM 663 C C . VAL A 1 93 ? 6.110 -4.510 -2.604 1.00 94.81 93 VAL A C 1
ATOM 665 O O . VAL A 1 93 ? 5.978 -4.804 -3.779 1.00 94.81 93 VAL A O 1
ATOM 668 N N . PHE A 1 94 ? 7.285 -4.120 -2.110 1.00 90.81 94 PHE A N 1
ATOM 669 C CA . PHE A 1 94 ? 8.461 -3.871 -2.955 1.00 90.81 94 PHE A CA 1
ATOM 670 C C . PHE A 1 94 ? 9.332 -5.115 -3.219 1.00 90.81 94 PHE A C 1
ATOM 672 O O . PHE A 1 94 ? 10.391 -4.999 -3.838 1.00 90.81 94 PHE A O 1
ATOM 679 N N . HIS A 1 95 ? 8.974 -6.273 -2.657 1.00 93.88 95 HIS A N 1
ATOM 680 C CA . HIS A 1 95 ? 9.756 -7.508 -2.749 1.00 93.88 95 HIS A CA 1
ATOM 681 C C . HIS A 1 95 ? 8.818 -8.722 -2.779 1.00 93.88 95 HIS A C 1
ATOM 683 O O . HIS A 1 95 ? 7.872 -8.740 -1.987 1.00 93.88 95 HIS A O 1
ATOM 689 N N . PRO A 1 96 ? 9.086 -9.750 -3.605 1.00 96.75 96 PRO A N 1
ATOM 690 C CA . PRO A 1 96 ? 8.197 -10.906 -3.757 1.00 96.75 96 PRO A CA 1
ATOM 691 C C . PRO A 1 96 ? 7.933 -11.636 -2.433 1.00 96.75 96 PRO A C 1
ATOM 693 O O . PRO A 1 96 ? 6.784 -11.921 -2.112 1.00 96.75 96 PRO A O 1
ATOM 696 N N . ASP A 1 97 ? 8.961 -11.845 -1.604 1.00 95.62 97 ASP A N 1
ATOM 697 C CA . ASP A 1 97 ? 8.813 -12.521 -0.301 1.00 95.62 97 ASP A CA 1
ATOM 698 C C . ASP A 1 97 ? 7.812 -11.834 0.642 1.00 95.62 97 ASP A C 1
ATOM 700 O O . ASP A 1 97 ? 7.234 -12.469 1.527 1.00 95.62 97 ASP A O 1
ATOM 704 N N . LEU A 1 98 ? 7.590 -10.527 0.469 1.00 96.19 98 LEU A N 1
ATOM 705 C CA . LEU A 1 98 ? 6.655 -9.780 1.304 1.00 96.19 98 LEU A CA 1
ATOM 706 C C . LEU A 1 98 ? 5.195 -10.087 0.969 1.00 96.19 98 LEU A C 1
ATOM 708 O O . LEU A 1 98 ? 4.347 -9.817 1.814 1.00 96.19 98 LEU A O 1
ATOM 712 N N . VAL A 1 99 ? 4.889 -10.666 -0.196 1.00 97.81 99 VAL A N 1
ATOM 713 C CA . VAL A 1 99 ? 3.511 -10.969 -0.613 1.00 97.81 99 VAL A CA 1
ATOM 714 C C . VAL A 1 99 ? 2.847 -11.906 0.395 1.00 97.81 99 VAL A C 1
ATOM 716 O O . VAL A 1 99 ? 1.892 -11.524 1.075 1.00 97.81 99 VAL A O 1
ATOM 719 N N . GLY A 1 100 ? 3.421 -13.096 0.578 1.00 97.12 100 GLY A N 1
ATOM 720 C CA . GLY A 1 100 ? 2.923 -14.069 1.545 1.00 97.12 100 GLY A CA 1
ATOM 721 C C . GLY A 1 100 ? 3.049 -13.585 2.995 1.00 97.12 100 GLY A C 1
ATOM 722 O O . GLY A 1 100 ? 2.160 -13.817 3.818 1.00 97.12 100 GLY A O 1
ATOM 723 N N . ILE A 1 101 ? 4.146 -12.899 3.344 1.00 96.31 101 ILE A N 1
ATOM 724 C CA . ILE A 1 101 ? 4.361 -12.410 4.717 1.00 96.31 101 ILE A CA 1
ATOM 725 C C . ILE A 1 101 ? 3.269 -11.410 5.106 1.00 96.31 101 ILE A C 1
ATOM 727 O O . ILE A 1 101 ? 2.617 -11.586 6.136 1.00 96.31 101 ILE A O 1
ATOM 731 N N . GLN A 1 102 ? 3.038 -10.387 4.284 1.00 96.12 102 GLN A N 1
ATOM 732 C CA . GLN A 1 102 ? 2.144 -9.285 4.628 1.00 96.12 102 GLN A CA 1
ATOM 733 C C . GLN A 1 102 ? 0.677 -9.708 4.614 1.00 96.12 102 GLN A C 1
ATOM 735 O O . GLN A 1 102 ? -0.065 -9.280 5.496 1.00 96.12 102 GLN A O 1
ATOM 740 N N . VAL A 1 103 ? 0.254 -10.598 3.707 1.00 97.00 103 VAL A N 1
ATOM 741 C CA . VAL A 1 103 ? -1.140 -11.080 3.706 1.00 97.00 103 VAL A CA 1
ATOM 742 C C . VAL A 1 103 ? -1.466 -11.856 4.990 1.00 97.00 103 VAL A C 1
ATOM 744 O O . VAL A 1 103 ? -2.531 -11.673 5.579 1.00 97.00 103 VAL A O 1
ATOM 747 N N . ARG A 1 104 ? -0.512 -12.643 5.511 1.00 96.75 104 ARG A N 1
ATOM 748 C CA . ARG A 1 104 ? -0.654 -13.338 6.803 1.00 96.75 104 ARG A CA 1
ATOM 749 C C . ARG A 1 104 ? -0.639 -12.379 7.991 1.00 96.75 104 ARG A C 1
ATOM 751 O O . ARG A 1 104 ? -1.309 -12.633 8.990 1.00 96.75 104 ARG A O 1
ATOM 758 N N . VAL A 1 105 ? 0.113 -11.281 7.909 1.00 94.69 105 VAL A N 1
ATOM 759 C CA . VAL A 1 105 ? 0.063 -10.225 8.931 1.00 94.69 105 VAL A CA 1
ATOM 760 C C . VAL A 1 105 ? -1.307 -9.547 8.921 1.00 94.69 105 VAL A C 1
ATOM 762 O O . VAL A 1 105 ? -1.913 -9.426 9.981 1.00 94.69 105 VAL A O 1
ATOM 765 N N . LEU A 1 106 ? -1.837 -9.185 7.749 1.00 93.62 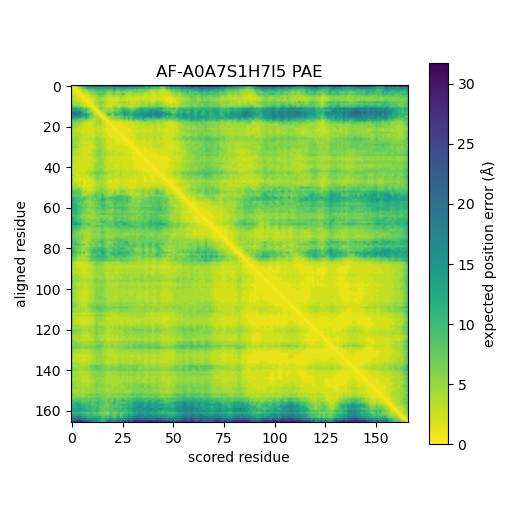106 LEU A N 1
ATOM 766 C CA . LEU A 1 106 ? -3.172 -8.593 7.608 1.00 93.62 106 LEU A CA 1
ATOM 767 C C . LEU A 1 106 ? -4.274 -9.501 8.162 1.00 93.62 106 LEU A C 1
ATOM 769 O O . LEU A 1 106 ? -5.153 -9.019 8.872 1.00 93.62 106 LEU A O 1
ATOM 773 N N . GLN A 1 107 ? -4.179 -10.813 7.930 1.00 94.75 107 GLN A N 1
ATOM 774 C CA . GLN A 1 107 ? -5.083 -11.796 8.535 1.00 94.75 107 GLN A CA 1
ATOM 775 C C . GLN A 1 107 ? -5.062 -11.725 10.068 1.00 94.75 107 GLN A C 1
ATOM 777 O O . GLN A 1 107 ? -6.112 -11.692 10.704 1.00 94.75 107 GLN A O 1
ATOM 782 N N . ARG A 1 108 ? -3.873 -11.656 10.679 1.00 93.62 108 ARG A N 1
ATOM 783 C CA . ARG A 1 108 ? -3.723 -11.553 12.144 1.00 93.62 108 ARG A CA 1
ATOM 784 C C . ARG A 1 108 ? -4.172 -10.205 12.703 1.00 93.62 108 ARG A C 1
ATOM 786 O O . ARG A 1 108 ? -4.537 -10.136 13.871 1.00 93.62 108 ARG A O 1
ATOM 793 N N . LEU A 1 109 ? -4.131 -9.153 11.889 1.00 91.06 109 LEU A N 1
ATOM 794 C CA . LEU A 1 109 ? -4.642 -7.825 12.231 1.00 91.06 109 LEU A CA 1
ATOM 795 C C . LEU A 1 109 ? -6.161 -7.697 12.025 1.00 91.06 109 LEU A C 1
ATOM 797 O O . LEU A 1 109 ? -6.719 -6.659 12.366 1.00 91.06 109 LEU A O 1
ATOM 801 N N . GLY A 1 110 ? -6.827 -8.741 11.516 1.00 90.69 110 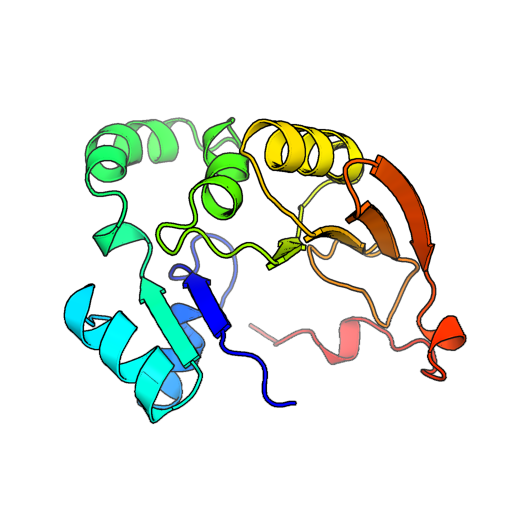GLY A N 1
ATOM 802 C CA . GLY A 1 110 ? -8.284 -8.799 11.397 1.00 90.69 110 GLY A CA 1
ATOM 803 C C . GLY A 1 110 ? -8.854 -8.218 10.103 1.00 90.69 110 GLY A C 1
ATOM 804 O O . GLY A 1 110 ? -10.021 -7.845 10.088 1.00 90.69 110 GLY A O 1
ATOM 805 N N . ALA A 1 111 ? -8.067 -8.124 9.025 1.00 92.50 111 ALA A N 1
ATOM 806 C CA . ALA A 1 111 ? -8.615 -7.791 7.707 1.00 92.50 111 ALA A CA 1
ATOM 807 C C . ALA A 1 111 ? -9.611 -8.873 7.236 1.00 92.50 111 ALA A C 1
ATOM 809 O O . ALA A 1 111 ? -9.394 -10.060 7.482 1.00 92.50 111 ALA A O 1
ATOM 810 N N . GLU A 1 112 ? -10.679 -8.477 6.537 1.00 93.25 112 GLU A N 1
ATOM 811 C CA . GLU A 1 112 ? -11.700 -9.410 6.030 1.00 93.25 112 GLU A CA 1
ATOM 812 C C . GLU A 1 112 ? -11.354 -9.902 4.619 1.00 93.25 112 GLU A C 1
ATOM 814 O O . GLU A 1 112 ? -11.362 -11.106 4.353 1.00 93.25 112 GLU A O 1
ATOM 819 N N . HIS A 1 113 ? -10.989 -8.970 3.731 1.00 96.56 113 HIS A N 1
ATOM 820 C CA . HIS A 1 113 ? -10.483 -9.261 2.391 1.00 96.56 113 HIS A CA 1
ATOM 821 C C . HIS A 1 113 ? -9.239 -8.417 2.121 1.00 96.56 113 HIS A C 1
ATOM 823 O O . HIS A 1 113 ? -9.284 -7.188 2.152 1.00 96.56 113 HIS A O 1
ATOM 829 N N . ALA A 1 114 ? -8.107 -9.050 1.842 1.00 96.50 114 ALA A N 1
ATOM 830 C CA . ALA A 1 114 ? -6.897 -8.332 1.466 1.00 96.50 114 ALA A CA 1
ATOM 831 C C . ALA A 1 114 ? -6.250 -8.930 0.223 1.00 96.50 114 ALA A C 1
ATOM 833 O O . ALA A 1 114 ? -6.164 -10.145 0.096 1.00 96.50 114 ALA A O 1
ATOM 834 N N . LEU A 1 115 ? -5.746 -8.070 -0.653 1.00 97.94 115 LEU A N 1
ATOM 835 C CA . LEU A 1 115 ? -4.869 -8.422 -1.760 1.00 97.94 115 LEU A CA 1
ATOM 836 C C . LEU A 1 115 ? -3.520 -7.751 -1.528 1.00 97.94 115 LEU A C 1
ATOM 838 O O . LEU A 1 115 ? -3.433 -6.525 -1.471 1.00 97.94 115 LEU A O 1
ATOM 842 N N . VAL A 1 116 ? -2.471 -8.553 -1.397 1.00 98.00 116 VAL A N 1
ATOM 843 C CA . VAL A 1 116 ? -1.084 -8.092 -1.382 1.00 98.00 116 VAL A CA 1
ATOM 844 C C . VAL A 1 116 ? -0.460 -8.423 -2.727 1.00 98.00 116 VAL A C 1
ATOM 846 O O . VAL A 1 116 ? -0.509 -9.577 -3.142 1.00 98.00 116 VAL A O 1
ATOM 849 N N . VAL A 1 117 ? 0.105 -7.433 -3.412 1.00 98.31 117 VAL A N 1
ATOM 850 C CA . VAL A 1 117 ? 0.545 -7.573 -4.805 1.00 98.31 117 VAL A CA 1
ATOM 851 C C . VAL A 1 117 ? 1.995 -7.147 -5.012 1.00 98.31 117 VAL A C 1
ATOM 853 O O . VAL A 1 117 ? 2.482 -6.216 -4.366 1.00 98.31 117 VAL A O 1
ATOM 856 N N . TYR A 1 118 ? 2.669 -7.832 -5.934 1.00 98.06 118 TYR A N 1
ATOM 857 C CA . TYR A 1 118 ? 3.998 -7.480 -6.431 1.00 98.06 118 TYR A CA 1
ATOM 858 C C . TYR A 1 118 ? 4.111 -7.794 -7.925 1.00 98.06 118 TYR A C 1
ATOM 860 O O . TYR A 1 118 ? 3.987 -8.954 -8.326 1.00 98.06 118 TYR A O 1
ATOM 868 N N . GLY A 1 119 ? 4.379 -6.783 -8.748 1.00 97.00 119 GLY A N 1
ATOM 869 C CA . GLY A 1 119 ? 4.687 -6.960 -10.165 1.00 97.00 119 GLY A CA 1
ATOM 870 C C . GLY A 1 119 ? 6.103 -7.508 -10.357 1.00 97.00 119 GLY A C 1
ATOM 871 O O . GLY A 1 119 ? 7.065 -6.960 -9.819 1.00 97.00 119 GLY A O 1
ATOM 872 N N . LYS A 1 120 ? 6.274 -8.569 -11.159 1.00 95.56 120 LYS A N 1
ATOM 873 C CA . LYS A 1 120 ? 7.595 -9.172 -11.451 1.00 95.56 120 LYS A CA 1
ATOM 874 C C . LYS A 1 120 ? 8.530 -8.263 -12.266 1.00 95.56 120 LYS A C 1
ATOM 876 O O . LYS A 1 120 ? 9.684 -8.616 -12.489 1.00 95.56 120 LYS A O 1
ATOM 881 N N . ASP A 1 121 ? 8.064 -7.088 -12.679 1.00 92.56 121 ASP A N 1
ATOM 882 C CA . ASP A 1 121 ? 8.864 -5.984 -13.218 1.00 92.56 121 ASP A CA 1
ATOM 883 C C . ASP A 1 121 ? 9.394 -5.020 -12.135 1.00 92.56 121 ASP A C 1
ATOM 885 O O . ASP A 1 121 ? 10.037 -4.020 -12.465 1.00 92.56 121 ASP A O 1
ATOM 889 N N . GLY A 1 122 ? 9.173 -5.335 -10.854 1.00 90.62 122 GLY A N 1
ATOM 890 C CA . GLY A 1 122 ? 9.688 -4.597 -9.700 1.00 90.62 122 GLY A CA 1
ATOM 891 C C . GLY A 1 122 ? 8.721 -3.575 -9.101 1.00 90.62 122 GLY A C 1
ATOM 892 O O . GLY A 1 122 ? 9.139 -2.820 -8.223 1.00 90.62 122 GLY A O 1
ATOM 893 N N . MET A 1 123 ? 7.471 -3.543 -9.565 1.00 90.44 123 MET A N 1
ATOM 894 C CA . MET A 1 123 ? 6.443 -2.600 -9.120 1.00 90.44 123 MET A CA 1
ATOM 895 C C . MET A 1 123 ? 5.733 -3.096 -7.855 1.00 90.44 123 MET A C 1
ATOM 897 O O . MET A 1 123 ? 5.463 -4.291 -7.711 1.00 90.44 123 MET A O 1
ATOM 901 N N . ASP A 1 124 ? 5.365 -2.178 -6.962 1.00 92.50 124 ASP A N 1
ATOM 902 C CA . ASP A 1 124 ? 4.461 -2.445 -5.841 1.00 92.50 124 ASP A CA 1
ATOM 903 C C . ASP A 1 124 ? 2.984 -2.272 -6.248 1.00 92.50 124 ASP A C 1
ATOM 905 O O . ASP A 1 124 ? 2.119 -1.945 -5.442 1.00 92.50 124 ASP A O 1
ATOM 909 N N . GLU A 1 125 ? 2.663 -2.542 -7.510 1.00 94.19 125 GLU A N 1
ATOM 910 C CA . GLU A 1 125 ? 1.315 -2.521 -8.069 1.00 94.19 125 GLU A CA 1
ATOM 911 C C . GLU A 1 125 ? 1.057 -3.769 -8.925 1.00 94.19 125 GLU A C 1
ATOM 913 O O . GLU A 1 125 ? 1.964 -4.545 -9.233 1.00 94.19 125 GLU A O 1
ATOM 918 N N . ILE A 1 126 ? -0.202 -3.958 -9.335 1.00 95.75 126 ILE A N 1
ATOM 919 C CA . ILE A 1 126 ? -0.543 -4.927 -10.381 1.00 95.75 126 ILE A CA 1
ATOM 920 C C . ILE A 1 126 ? 0.076 -4.429 -11.688 1.00 95.75 126 ILE A C 1
ATOM 922 O O . ILE A 1 126 ? -0.263 -3.347 -12.172 1.00 95.75 126 ILE A O 1
ATOM 926 N N . SER A 1 127 ? 1.002 -5.208 -12.239 1.00 93.38 127 SER A N 1
ATOM 927 C CA . SER A 1 127 ? 1.751 -4.825 -13.431 1.00 93.38 127 SER A CA 1
ATOM 928 C C . SER A 1 127 ? 0.935 -5.048 -14.703 1.00 93.38 127 SER A C 1
ATOM 930 O O . SER A 1 127 ? 0.225 -6.042 -14.837 1.00 93.38 127 SER A O 1
ATOM 932 N N . LEU A 1 128 ? 1.083 -4.125 -15.658 1.00 92.94 128 LEU A N 1
ATOM 933 C CA . LEU A 1 128 ? 0.654 -4.301 -17.049 1.00 92.94 128 LEU A CA 1
ATOM 934 C C . LEU A 1 128 ? 1.770 -4.870 -17.935 1.00 92.94 128 LEU A C 1
ATOM 936 O O . LEU A 1 128 ? 1.499 -5.262 -19.063 1.00 92.94 128 LEU A O 1
ATOM 940 N N . GLY A 1 129 ? 3.021 -4.880 -17.469 1.00 91.69 129 GLY A N 1
ATOM 941 C CA . GLY A 1 129 ? 4.191 -5.274 -18.261 1.00 91.69 129 GLY A CA 1
ATOM 942 C C . GLY A 1 129 ? 4.800 -6.615 -17.877 1.00 91.69 129 GLY A C 1
ATOM 943 O O . GLY A 1 129 ? 5.727 -7.069 -18.545 1.00 91.69 129 GLY A O 1
ATOM 944 N N . ALA A 1 130 ? 4.313 -7.228 -16.802 1.00 93.75 130 ALA A N 1
ATOM 945 C CA . ALA A 1 130 ? 4.778 -8.505 -16.291 1.00 93.75 130 ALA A CA 1
ATOM 946 C C . ALA A 1 130 ? 3.679 -9.202 -15.480 1.00 93.75 130 ALA A C 1
ATOM 948 O O . ALA A 1 130 ? 2.666 -8.610 -15.113 1.00 93.75 130 ALA A O 1
ATOM 949 N N . THR A 1 131 ? 3.921 -10.467 -15.149 1.00 96.50 131 THR A N 1
ATOM 950 C CA . THR A 1 131 ? 3.124 -11.215 -14.174 1.00 96.50 131 THR A CA 1
ATOM 951 C C . THR A 1 131 ? 3.121 -10.523 -12.813 1.00 96.50 131 THR A C 1
ATOM 953 O O . THR A 1 131 ? 4.144 -9.992 -12.376 1.00 96.50 131 THR A O 1
ATOM 956 N N . THR A 1 132 ? 1.997 -10.590 -12.108 1.00 98.31 132 THR A N 1
ATOM 957 C CA . THR A 1 132 ? 1.857 -10.104 -10.731 1.00 98.31 132 THR A CA 1
ATOM 958 C C . THR A 1 132 ? 1.692 -11.280 -9.775 1.00 98.31 132 THR A C 1
ATOM 960 O O . THR A 1 132 ? 0.844 -12.143 -9.989 1.00 98.31 132 THR A O 1
ATOM 963 N N . LEU A 1 133 ? 2.494 -11.307 -8.710 1.00 98.62 133 LEU A N 1
ATOM 964 C CA . LEU A 1 133 ? 2.295 -12.192 -7.564 1.00 98.62 133 LEU A CA 1
ATOM 965 C C . LEU A 1 133 ? 1.198 -11.620 -6.670 1.00 98.62 133 LEU A C 1
ATOM 967 O O . LEU A 1 133 ? 1.224 -10.428 -6.361 1.00 98.62 133 LEU A O 1
ATOM 971 N N . VAL A 1 134 ? 0.277 -12.468 -6.223 1.00 98.69 134 VAL A N 1
ATOM 972 C CA . VAL A 1 134 ? -0.866 -12.079 -5.396 1.00 98.69 134 VAL A CA 1
ATOM 973 C C . VAL A 1 134 ? -0.949 -12.972 -4.166 1.00 98.69 134 VAL A C 1
ATOM 975 O O . VAL A 1 134 ? -1.011 -14.193 -4.274 1.00 98.69 134 VAL A O 1
ATOM 978 N N . GLY A 1 135 ? -0.987 -12.351 -2.992 1.00 98.62 135 GLY A N 1
ATOM 979 C CA . GLY A 1 135 ? -1.395 -12.960 -1.734 1.00 98.62 135 GLY A CA 1
ATOM 980 C C . GLY A 1 135 ? -2.790 -12.462 -1.386 1.00 98.62 135 GLY A C 1
ATOM 981 O O . GLY A 1 135 ? -2.958 -11.291 -1.055 1.00 98.62 135 GLY A O 1
ATOM 982 N N . GLU A 1 136 ? -3.788 -13.333 -1.459 1.00 98.62 136 GLU A N 1
ATOM 983 C CA . GLU A 1 136 ? -5.181 -13.015 -1.161 1.00 98.62 136 GLU A CA 1
ATOM 984 C C . GLU A 1 136 ? -5.600 -13.610 0.180 1.00 98.62 136 GLU A C 1
ATOM 986 O O . GLU A 1 136 ? -5.490 -14.814 0.395 1.00 98.62 136 GLU A O 1
ATOM 991 N N . LEU A 1 137 ? -6.123 -12.771 1.068 1.00 98.25 137 LEU A N 1
ATOM 992 C CA . LEU A 1 137 ? -6.916 -13.179 2.218 1.00 98.25 137 LEU A CA 1
ATOM 993 C C . LEU A 1 137 ? -8.382 -13.004 1.858 1.00 98.25 137 LEU A C 1
ATOM 995 O O . LEU A 1 137 ? -8.785 -11.880 1.589 1.00 98.25 137 LEU A O 1
ATOM 999 N N . LYS A 1 138 ? -9.179 -14.066 1.906 1.00 97.88 138 LYS A N 1
ATOM 1000 C CA . LYS A 1 138 ? -10.628 -13.990 1.712 1.00 97.88 138 LYS A CA 1
ATOM 1001 C C . LYS A 1 138 ? -11.315 -15.110 2.480 1.00 97.88 138 LYS A C 1
ATOM 1003 O O . LYS A 1 138 ? -10.815 -16.234 2.496 1.00 97.88 138 LYS A O 1
ATOM 1008 N N . ASP A 1 139 ? -12.436 -14.803 3.130 1.00 94.94 139 ASP A N 1
ATOM 1009 C CA . ASP A 1 139 ? -13.213 -15.768 3.923 1.00 94.94 139 ASP A CA 1
ATOM 1010 C C . ASP A 1 139 ? -12.348 -16.497 4.975 1.00 94.94 139 ASP A C 1
ATOM 1012 O O . ASP A 1 139 ? -12.474 -17.697 5.215 1.00 94.94 139 ASP A O 1
ATOM 1016 N N . GLY A 1 140 ? -11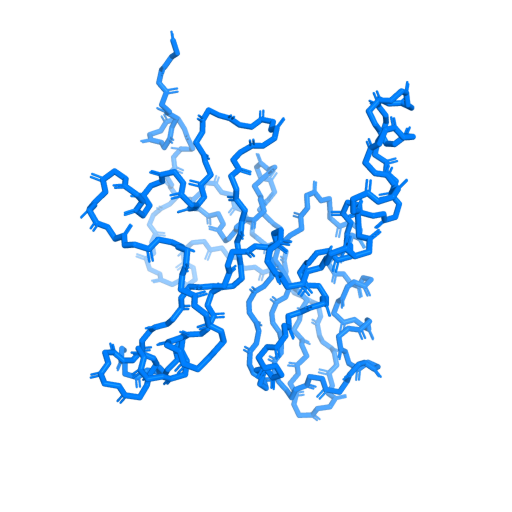.392 -15.769 5.567 1.00 94.81 140 GLY A N 1
ATOM 1017 C CA . GLY A 1 140 ? -10.444 -16.295 6.553 1.00 94.81 140 GLY A CA 1
ATOM 1018 C C . GLY A 1 140 ? -9.329 -17.186 5.988 1.00 94.81 140 GLY A C 1
ATOM 1019 O O . GLY A 1 140 ? -8.462 -17.608 6.755 1.00 94.81 140 GLY A O 1
ATOM 1020 N N . ALA A 1 141 ? -9.299 -17.451 4.680 1.00 97.75 141 ALA A N 1
ATOM 1021 C CA . ALA A 1 141 ? -8.282 -18.269 4.028 1.00 97.75 141 ALA A CA 1
ATOM 1022 C C . ALA A 1 141 ? -7.263 -17.411 3.268 1.00 97.75 141 ALA A C 1
ATOM 1024 O O . ALA A 1 141 ? -7.630 -16.459 2.582 1.00 97.75 141 ALA A O 1
ATOM 1025 N N . VAL A 1 142 ? -5.984 -17.785 3.357 1.00 98.25 142 VAL A N 1
ATOM 1026 C CA . VAL A 1 142 ? -4.906 -17.180 2.563 1.00 98.25 142 VAL A CA 1
ATOM 1027 C C . VAL A 1 142 ? -4.613 -18.058 1.351 1.00 98.25 142 VAL A C 1
ATOM 1029 O O . VAL A 1 142 ? -4.439 -19.270 1.490 1.00 98.25 142 VAL A O 1
ATOM 1032 N N . ARG A 1 143 ? -4.534 -17.447 0.170 1.00 98.31 143 ARG A N 1
ATOM 1033 C CA . ARG A 1 143 ? -4.122 -18.078 -1.088 1.00 98.31 143 ARG A CA 1
ATOM 1034 C C . ARG A 1 143 ? -3.028 -17.244 -1.735 1.00 98.31 143 ARG A C 1
ATOM 1036 O O . ARG A 1 143 ? -3.085 -16.022 -1.698 1.00 98.31 143 ARG A O 1
ATOM 1043 N N . GLU A 1 144 ? -2.052 -17.909 -2.334 1.00 98.44 144 GLU A N 1
ATOM 1044 C CA . GLU A 1 144 ? -1.002 -17.261 -3.119 1.00 98.44 144 GLU A CA 1
ATOM 1045 C C . GLU A 1 144 ? -1.108 -17.761 -4.562 1.00 98.44 144 GLU A C 1
ATOM 1047 O O . GLU A 1 144 ? -1.224 -18.967 -4.789 1.00 98.44 144 GLU A O 1
ATOM 1052 N N . TYR A 1 145 ? -1.143 -16.844 -5.526 1.00 98.56 145 TYR A N 1
ATOM 1053 C CA . TYR A 1 145 ? -1.273 -17.153 -6.950 1.00 98.56 145 TYR A CA 1
ATOM 1054 C C . TYR A 1 145 ? -0.634 -16.066 -7.814 1.00 98.56 145 TYR A C 1
ATOM 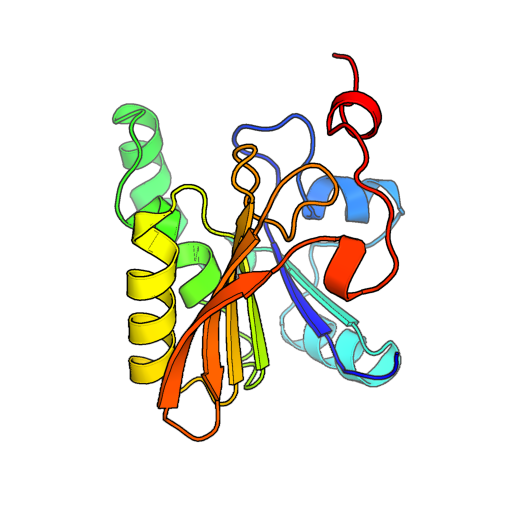1056 O O . TYR A 1 145 ? -0.194 -15.026 -7.322 1.00 98.56 145 TYR A O 1
ATOM 1064 N N . GLU A 1 146 ? -0.569 -16.324 -9.116 1.00 98.31 146 GLU A N 1
ATOM 1065 C CA . GLU A 1 146 ? -0.072 -15.377 -10.108 1.00 98.31 146 GLU A CA 1
ATOM 1066 C C . GLU A 1 146 ? -1.205 -14.951 -11.036 1.00 98.31 146 GLU A C 1
ATOM 1068 O O . GLU A 1 146 ? -2.103 -15.743 -11.323 1.00 98.31 146 GLU A O 1
ATOM 1073 N N . ILE A 1 147 ? -1.149 -13.702 -11.490 1.00 97.88 147 ILE A N 1
ATOM 1074 C CA . ILE A 1 147 ? -2.044 -13.170 -12.516 1.00 97.88 147 ILE A CA 1
ATOM 1075 C C . ILE A 1 147 ? -1.246 -12.497 -13.628 1.00 97.88 147 ILE A C 1
ATOM 1077 O O . ILE A 1 147 ? -0.184 -11.910 -13.389 1.00 97.88 147 ILE A O 1
ATOM 1081 N N . HIS A 1 148 ? -1.788 -12.543 -14.836 1.00 96.56 148 HIS A N 1
ATOM 1082 C CA . HIS A 1 148 ? -1.258 -11.900 -16.030 1.00 96.56 148 HIS A CA 1
ATOM 1083 C C . HIS A 1 148 ? -2.236 -10.823 -16.533 1.00 96.56 148 HIS A C 1
ATOM 1085 O O . HIS A 1 148 ? -3.447 -10.986 -16.374 1.00 96.56 148 HIS A O 1
ATOM 1091 N N . PRO A 1 149 ? -1.760 -9.725 -17.156 1.00 94.69 149 PRO A N 1
ATOM 1092 C CA . PRO A 1 149 ? -2.640 -8.729 -17.782 1.00 94.69 149 PRO A CA 1
ATOM 1093 C C . PRO A 1 149 ? -3.677 -9.352 -18.731 1.00 94.69 149 PRO A C 1
ATOM 1095 O O . PRO A 1 149 ? -4.841 -8.942 -18.755 1.00 94.69 149 PRO A O 1
ATOM 1098 N N . GLU A 1 150 ? -3.264 -10.385 -19.465 1.00 96.06 150 GLU A N 1
ATOM 1099 C CA . GLU A 1 150 ? -4.080 -11.113 -20.432 1.00 96.06 150 GLU A CA 1
ATOM 1100 C C . GLU A 1 150 ? -5.265 -11.846 -19.796 1.00 96.06 150 GLU A C 1
ATOM 1102 O O . GLU A 1 150 ? -6.309 -11.959 -20.441 1.00 96.06 150 GLU A O 1
ATOM 1107 N N . ASP A 1 151 ? -5.159 -12.264 -18.528 1.00 95.94 151 ASP A N 1
ATOM 1108 C CA . ASP A 1 151 ? -6.257 -12.907 -17.788 1.00 95.94 151 ASP A CA 1
ATOM 1109 C C . ASP A 1 151 ? -7.473 -11.973 -17.647 1.00 95.94 151 ASP A C 1
ATOM 1111 O O . ASP A 1 151 ? -8.600 -12.420 -17.427 1.00 95.94 151 ASP A O 1
ATOM 1115 N N . PHE A 1 152 ? -7.254 -10.665 -17.813 1.00 95.00 152 PHE A N 1
ATOM 1116 C CA . PHE A 1 152 ? -8.269 -9.617 -17.734 1.00 95.00 152 PHE A CA 1
ATOM 1117 C C . PHE A 1 152 ? -8.513 -8.916 -19.079 1.00 95.00 152 PHE A C 1
ATOM 1119 O O . PHE A 1 152 ? -9.181 -7.883 -19.123 1.00 95.00 152 PHE A O 1
ATOM 1126 N N . GLY A 1 153 ? -7.986 -9.462 -20.181 1.00 94.69 153 GLY A N 1
ATOM 1127 C CA . GLY A 1 153 ? -8.161 -8.908 -21.524 1.00 94.69 153 GLY A CA 1
ATOM 1128 C C . GLY A 1 153 ? -7.274 -7.701 -21.844 1.00 94.69 153 GLY A C 1
ATOM 1129 O O . GLY A 1 153 ? -7.540 -7.002 -22.823 1.00 94.69 153 GLY A O 1
ATOM 1130 N N . PHE A 1 154 ? -6.224 -7.444 -21.057 1.00 92.19 154 PHE A N 1
ATOM 1131 C CA . PHE A 1 154 ? -5.224 -6.425 -21.375 1.00 92.19 154 PHE A CA 1
ATOM 1132 C C . PHE A 1 154 ? -4.046 -7.040 -22.128 1.00 92.19 154 PHE A C 1
ATOM 1134 O O . PHE A 1 154 ? -3.554 -8.107 -21.776 1.00 92.19 154 PHE A O 1
ATOM 1141 N N . ALA A 1 155 ? -3.555 -6.340 -23.150 1.00 90.75 155 ALA A N 1
ATOM 1142 C CA . ALA A 1 155 ? -2.273 -6.677 -23.752 1.00 90.75 155 ALA A CA 1
ATOM 1143 C C . ALA A 1 155 ? -1.133 -6.218 -22.833 1.00 90.75 155 ALA A C 1
ATOM 1145 O O . ALA A 1 155 ? -1.198 -5.111 -22.287 1.00 90.75 155 ALA A O 1
ATOM 1146 N N . MET A 1 156 ? -0.076 -7.026 -22.712 1.00 88.94 156 MET A N 1
ATOM 1147 C CA . MET A 1 156 ? 1.134 -6.606 -22.011 1.00 88.94 156 MET A CA 1
ATOM 1148 C C . MET A 1 156 ? 1.675 -5.282 -22.574 1.00 88.94 156 MET A C 1
ATOM 1150 O O . MET A 1 156 ? 1.902 -5.134 -23.777 1.00 88.94 156 MET A O 1
ATOM 1154 N N . ALA A 1 157 ? 1.925 -4.326 -21.683 1.00 87.06 157 ALA A N 1
ATOM 1155 C CA . ALA A 1 157 ? 2.448 -3.005 -21.998 1.00 87.06 157 ALA A CA 1
ATOM 1156 C C . ALA A 1 157 ? 3.769 -2.766 -21.263 1.00 87.06 157 ALA A C 1
ATOM 1158 O O . ALA A 1 157 ? 3.874 -2.933 -20.051 1.00 87.06 157 ALA A O 1
ATOM 1159 N N . SER A 1 158 ? 4.798 -2.341 -21.998 1.00 82.56 158 SER A N 1
ATOM 1160 C CA . SER A 1 158 ? 6.103 -2.042 -21.404 1.00 82.56 158 SER A CA 1
ATOM 1161 C C . SER A 1 158 ? 5.986 -0.955 -20.333 1.00 82.56 158 SER A C 1
ATOM 1163 O O . SER A 1 158 ? 5.488 0.131 -20.616 1.00 82.56 158 SER A O 1
ATOM 1165 N N . ASN A 1 159 ? 6.569 -1.174 -19.150 1.00 76.31 159 ASN A N 1
ATOM 1166 C CA . ASN A 1 159 ? 6.612 -0.158 -18.090 1.00 76.31 159 ASN A CA 1
ATOM 1167 C C . ASN A 1 159 ? 7.313 1.152 -18.509 1.00 76.31 159 ASN A C 1
ATOM 1169 O O . ASN A 1 159 ? 7.176 2.172 -17.835 1.00 76.31 159 ASN A O 1
ATOM 1173 N N . ARG A 1 160 ? 8.033 1.161 -19.642 1.00 75.44 160 ARG A N 1
ATOM 1174 C CA . ARG A 1 160 ? 8.608 2.373 -20.237 1.00 75.44 160 ARG A CA 1
ATOM 1175 C C . ARG A 1 160 ? 7.549 3.423 -20.556 1.00 75.44 160 ARG A C 1
ATOM 1177 O O . ARG A 1 160 ? 7.852 4.599 -20.414 1.00 75.44 160 ARG A O 1
ATOM 1184 N N . SER A 1 161 ? 6.328 3.027 -20.923 1.00 72.94 161 SER A N 1
ATOM 1185 C CA . SER A 1 161 ? 5.239 3.979 -21.186 1.00 72.94 161 SER A CA 1
ATOM 1186 C C . SER A 1 161 ? 4.705 4.658 -19.920 1.00 72.94 161 SER A C 1
ATOM 1188 O O . SER A 1 161 ? 3.954 5.620 -20.026 1.00 72.94 161 SER A O 1
ATOM 1190 N N . LEU A 1 162 ? 5.078 4.166 -18.733 1.00 74.19 162 LEU A N 1
ATOM 1191 C CA . LEU A 1 162 ? 4.674 4.702 -17.430 1.00 74.19 162 LEU A CA 1
ATOM 1192 C C . LEU A 1 162 ? 5.816 5.453 -16.724 1.00 74.19 162 LEU A C 1
ATOM 1194 O O . LEU A 1 162 ? 5.629 5.985 -15.630 1.00 74.19 162 LEU A O 1
ATOM 1198 N N . LYS A 1 163 ? 7.012 5.509 -17.328 1.00 70.81 163 LYS A N 1
ATOM 1199 C CA . LYS A 1 163 ? 8.143 6.254 -16.769 1.00 70.81 163 LYS A CA 1
ATOM 1200 C C . LYS A 1 163 ? 8.007 7.739 -17.079 1.00 70.81 163 LYS A C 1
ATOM 1202 O O . LYS A 1 163 ? 7.889 8.134 -18.232 1.00 70.81 163 LYS A O 1
ATOM 1207 N N . VAL A 1 164 ? 8.115 8.559 -16.040 1.00 65.69 164 VAL A N 1
ATOM 1208 C CA . VAL A 1 164 ? 8.231 10.015 -16.171 1.00 65.69 164 VAL A CA 1
ATOM 1209 C C . VAL A 1 164 ? 9.716 10.378 -16.248 1.00 65.69 164 VAL A C 1
ATOM 1211 O O . VAL A 1 164 ? 10.490 10.019 -15.348 1.00 65.69 164 VAL A O 1
ATOM 1214 N N . GLU A 1 165 ? 10.126 11.074 -17.314 1.00 61.25 165 GLU A N 1
ATOM 1215 C CA . GLU A 1 165 ? 11.481 11.633 -17.452 1.00 61.25 165 GLU A CA 1
ATOM 1216 C C . GLU A 1 165 ? 11.792 12.626 -16.323 1.00 61.25 165 GLU A C 1
ATOM 1218 O O . GLU A 1 165 ? 10.910 13.056 -15.576 1.00 61.25 165 GLU A O 1
ATOM 1223 N N . GLY A 1 166 ? 13.078 12.817 -16.030 1.00 53.31 166 GLY A N 1
ATOM 1224 C CA . GLY A 1 166 ? 13.562 13.561 -14.858 1.00 53.31 166 GLY A CA 1
ATOM 1225 C C . GLY A 1 166 ? 14.411 14.724 -15.245 1.00 53.31 166 GLY A C 1
ATOM 1226 O O . GLY A 1 166 ? 15.168 14.540 -16.217 1.00 53.31 166 GLY A O 1
#

Organism: Hemiselmis andersenii (NCBI:txid464988)

Secondary structure (DSSP, 8-state):
----EEEEE---SSSS--HHHHHHHTT------HHHHHHHHHHHSEEEEEHHHH-TTHHHHHHHHHHH-S--THHHHGGGG-TT--SEEEEE-SSTHHHHHHHHHHHHTT-SEEEEEEETTS-SS--SSS-EEEEEEETTEEEEEEE-GGGGTPPP--GGGGPPP-

Radius of gyration: 16.8 Å; Cα contacts (8 Å, |Δi|>4): 259; chains: 1; bounding box: 41×39×41 Å

Mean predicted aligned error: 5.63 Å

Sequence (166 aa):
AGAQGAKHGNRSVSSKTGSADVLEALGANIQLTPRQVAASVAECGIGFMFAPNHHPAMKNIAPVRRELGVRTIFNILGPLTNPAGAPNILMGVFHPDLVGIQVRVLQRLGAEHALVVYGKDGMDEISLGATTLVGELKDGAVREYEIHPEDFGFAMASNRSLKVEG